Protein AF-A0A953BQZ3-F1 (afdb_monomer_lite)

Sequence (144 aa):
MSGPAHNWRPRLEDRWSRSVYISARLPKIIHRDQLVSWMNNTRWQELCDSGVHVFASAYRCMCLEGDPKDVELWAPWDEFMPRWSCIEWLDLDVSDLDEPKGSRAKRIVELKALLRSLSIRFTTEGRYIRIWGYTRPGATPQFE

Radius of gyration: 17.02 Å; chains: 1; bounding box: 38×58×38 Å

Secondary structure (DSSP, 8-state):
-----------HHHHHS------TTHHHHHHHTTPEE---HHHHHHHHHTTGGGT-SEEEEEETTS-GGGGG--EETTS-PPPGGGEEEEEEE---SSS-TTHHHHHHHHHHHHHHHTT--EEEETTEEEEESEE-TT------

pLDDT: mean 78.93, std 17.88, range [34.12, 96.19]

Structure (mmCIF, N/CA/C/O backbone):
data_AF-A0A953BQZ3-F1
#
_entry.id   AF-A0A953BQZ3-F1
#
loop_
_atom_site.group_PDB
_atom_site.id
_atom_site.type_symbol
_atom_site.label_atom_id
_atom_site.label_alt_id
_atom_site.label_comp_id
_atom_site.label_asym_id
_atom_site.label_entity_id
_atom_site.label_seq_id
_atom_site.pdbx_PDB_ins_code
_atom_site.Cartn_x
_atom_site.Cartn_y
_atom_site.Cartn_z
_atom_site.occupancy
_atom_site.B_iso_or_equiv
_atom_site.auth_seq_id
_atom_site.auth_comp_id
_atom_site.auth_asym_id
_atom_site.auth_atom_id
_atom_site.pdbx_PDB_model_num
ATOM 1 N N . MET A 1 1 ? 25.578 -45.733 1.398 1.00 44.53 1 MET A N 1
ATOM 2 C CA . MET A 1 1 ? 25.087 -44.574 2.176 1.00 44.53 1 MET A CA 1
ATOM 3 C C . MET A 1 1 ? 25.182 -43.337 1.302 1.00 44.53 1 MET A C 1
ATOM 5 O O . MET A 1 1 ? 26.287 -42.931 0.982 1.00 44.53 1 MET A O 1
ATOM 9 N N . SER A 1 2 ? 24.051 -42.793 0.860 1.00 38.12 2 SER A N 1
ATOM 10 C CA . SER A 1 2 ? 23.919 -41.442 0.290 1.00 38.12 2 SER A CA 1
ATOM 11 C C . SER A 1 2 ? 22.423 -41.139 0.267 1.00 38.12 2 SER A C 1
ATOM 13 O O . SER A 1 2 ? 21.701 -41.656 -0.580 1.00 38.12 2 SER A O 1
ATOM 15 N N . GLY A 1 3 ? 21.939 -40.431 1.288 1.00 35.16 3 GLY A N 1
ATOM 16 C CA . GLY A 1 3 ? 20.557 -39.956 1.335 1.00 35.16 3 GLY A CA 1
ATOM 17 C C . GLY A 1 3 ? 20.392 -38.759 0.394 1.00 35.16 3 GLY A C 1
ATOM 18 O O . GLY A 1 3 ? 21.339 -37.983 0.249 1.00 35.16 3 GLY A O 1
ATOM 19 N N . PRO A 1 4 ? 19.236 -38.591 -0.267 1.00 45.84 4 PRO A N 1
ATOM 20 C CA . PRO A 1 4 ? 19.016 -37.439 -1.122 1.00 45.84 4 PRO A CA 1
ATOM 21 C C . PRO A 1 4 ? 18.914 -36.180 -0.257 1.00 45.84 4 PRO A C 1
ATOM 23 O O . PRO A 1 4 ? 18.142 -36.129 0.701 1.00 45.84 4 PRO A O 1
ATOM 26 N N . ALA A 1 5 ? 19.703 -35.165 -0.612 1.00 43.41 5 ALA A N 1
ATOM 27 C CA . ALA A 1 5 ? 19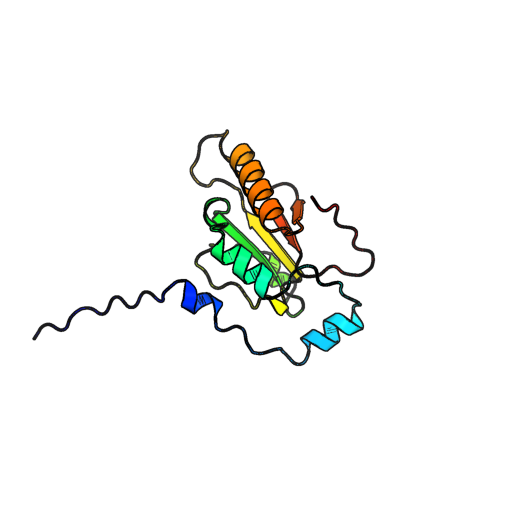.610 -33.827 -0.055 1.00 43.41 5 ALA A CA 1
ATOM 28 C C . ALA A 1 5 ? 18.178 -33.308 -0.243 1.00 43.41 5 ALA A C 1
ATOM 30 O O . ALA A 1 5 ? 17.749 -32.993 -1.354 1.00 43.41 5 ALA A O 1
ATOM 31 N N . HIS A 1 6 ? 17.416 -33.256 0.847 1.00 39.69 6 HIS A N 1
ATOM 32 C CA . HIS A 1 6 ? 16.140 -32.567 0.867 1.00 39.69 6 HIS A CA 1
ATOM 33 C C . HIS A 1 6 ? 16.390 -31.068 0.690 1.00 39.69 6 HIS A C 1
ATOM 35 O O . HIS A 1 6 ? 16.723 -30.356 1.635 1.00 39.69 6 HIS A O 1
ATOM 41 N N . ASN A 1 7 ? 16.196 -30.590 -0.536 1.00 43.53 7 ASN A N 1
ATOM 42 C CA . ASN A 1 7 ? 15.994 -29.179 -0.833 1.00 43.53 7 ASN A CA 1
ATOM 43 C C . ASN A 1 7 ? 14.634 -28.748 -0.250 1.00 43.53 7 ASN A C 1
ATOM 45 O O . ASN A 1 7 ? 13.637 -28.645 -0.959 1.00 43.53 7 ASN A O 1
ATOM 49 N N . TRP A 1 8 ? 14.582 -28.513 1.063 1.00 34.12 8 TRP A N 1
ATOM 50 C CA . TRP A 1 8 ? 13.475 -27.807 1.711 1.00 34.12 8 TRP A CA 1
ATOM 51 C C . TRP A 1 8 ? 13.602 -26.313 1.393 1.00 34.12 8 TRP A C 1
ATOM 53 O O . TRP A 1 8 ? 14.070 -25.520 2.207 1.00 34.12 8 TRP A O 1
ATOM 63 N N . ARG A 1 9 ? 13.198 -25.906 0.187 1.00 36.62 9 ARG A N 1
ATOM 64 C CA . ARG A 1 9 ? 12.732 -24.532 -0.017 1.00 36.62 9 ARG A CA 1
ATOM 65 C C . ARG A 1 9 ? 11.228 -24.554 0.246 1.00 36.62 9 ARG A C 1
ATOM 67 O O . ARG A 1 9 ? 10.525 -25.218 -0.515 1.00 36.62 9 ARG A O 1
ATOM 74 N N . PRO A 1 10 ? 10.724 -23.896 1.305 1.00 38.12 10 PRO A N 1
ATOM 75 C CA . PRO A 1 10 ? 9.289 -23.724 1.468 1.00 38.12 10 PRO A CA 1
ATOM 76 C C . PRO A 1 10 ? 8.747 -23.105 0.182 1.00 38.12 10 PRO A C 1
ATOM 78 O O . PRO A 1 10 ? 9.334 -22.141 -0.323 1.00 38.12 10 PRO A O 1
ATOM 81 N N . ARG A 1 11 ? 7.665 -23.666 -0.362 1.00 41.88 11 ARG A N 1
ATOM 82 C CA . ARG A 1 11 ? 6.921 -23.004 -1.433 1.00 41.88 11 ARG A CA 1
ATOM 83 C C . ARG A 1 11 ? 6.582 -21.597 -0.948 1.00 41.88 11 ARG A C 1
ATOM 85 O O . ARG A 1 11 ? 6.221 -21.435 0.216 1.00 41.88 11 ARG A O 1
ATOM 92 N N . LEU A 1 12 ? 6.707 -20.591 -1.814 1.00 45.62 12 LEU A N 1
ATOM 93 C CA . LEU A 1 12 ? 6.333 -19.214 -1.467 1.00 45.62 12 LEU A CA 1
ATOM 94 C C . LEU A 1 12 ? 4.921 -19.177 -0.854 1.00 45.62 12 LEU A C 1
ATOM 96 O O . LEU A 1 12 ? 4.729 -18.505 0.149 1.00 45.62 12 LEU A O 1
ATOM 100 N N . GLU A 1 13 ? 4.007 -20.018 -1.348 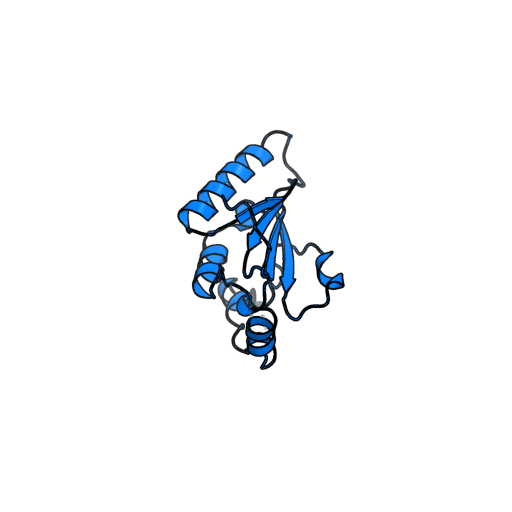1.00 41.22 13 GLU A N 1
ATOM 101 C CA . GLU A 1 13 ? 2.639 -20.245 -0.847 1.00 41.22 13 GLU A CA 1
ATOM 102 C C . GLU A 1 13 ? 2.554 -20.541 0.673 1.00 41.22 13 GLU A C 1
ATOM 104 O O . GLU A 1 13 ? 1.632 -20.080 1.350 1.00 41.22 13 GLU A O 1
ATOM 109 N N . ASP A 1 14 ? 3.542 -21.227 1.258 1.00 42.41 14 ASP A N 1
ATOM 110 C CA . ASP A 1 14 ? 3.552 -21.576 2.688 1.00 42.41 14 ASP A CA 1
ATOM 111 C C . ASP A 1 14 ? 4.051 -20.439 3.595 1.00 42.41 14 ASP A C 1
ATOM 113 O O . ASP A 1 14 ? 3.816 -20.468 4.808 1.00 42.41 14 ASP A O 1
ATOM 117 N N . ARG A 1 15 ? 4.733 -19.423 3.043 1.00 49.59 15 ARG A N 1
ATOM 118 C CA . ARG A 1 15 ? 5.259 -18.290 3.830 1.00 49.59 15 ARG A CA 1
ATOM 119 C C . ARG A 1 15 ? 4.163 -17.303 4.242 1.00 49.59 15 ARG A C 1
ATOM 121 O O . ARG A 1 15 ? 4.258 -16.713 5.314 1.00 49.59 15 ARG A O 1
ATOM 128 N N . TRP A 1 16 ? 3.103 -17.190 3.442 1.00 48.53 16 TRP A N 1
ATOM 129 C CA . TRP A 1 16 ? 2.017 -16.213 3.623 1.00 48.53 16 TRP A CA 1
ATOM 130 C C . TRP A 1 16 ? 0.786 -16.799 4.338 1.00 48.53 16 TRP A C 1
ATOM 132 O O . TRP A 1 16 ? 0.024 -16.078 4.981 1.00 48.53 16 TRP A O 1
ATOM 142 N N . SER A 1 17 ? 0.632 -18.128 4.313 1.00 44.16 17 SER A N 1
ATOM 143 C CA . SER A 1 17 ? -0.564 -18.848 4.783 1.00 44.16 17 SER A CA 1
ATOM 144 C C . SER A 1 17 ? -0.726 -18.948 6.314 1.00 44.16 17 SER A C 1
ATOM 146 O O . SER A 1 17 ? -1.754 -19.413 6.803 1.00 44.16 17 SER A O 1
ATOM 148 N N . ARG A 1 18 ? 0.249 -18.504 7.122 1.00 44.94 18 ARG A N 1
ATOM 149 C CA . ARG A 1 18 ? 0.242 -18.671 8.598 1.00 44.94 18 ARG A CA 1
ATOM 150 C C . ARG A 1 18 ? -0.327 -17.487 9.388 1.00 44.94 18 ARG A C 1
ATOM 152 O O . ARG A 1 18 ? 0.063 -17.258 10.530 1.00 44.94 18 ARG A O 1
ATOM 159 N N . SER A 1 19 ? -1.265 -16.730 8.825 1.00 51.22 19 SER A N 1
ATOM 160 C CA . SER A 1 19 ? -1.746 -15.485 9.441 1.00 51.22 19 SER A CA 1
ATOM 161 C C . SER A 1 19 ? -3.148 -15.571 10.057 1.00 51.22 19 SER A C 1
ATOM 163 O O . SER A 1 19 ? -4.009 -14.721 9.813 1.00 51.22 19 SER A O 1
ATOM 165 N N . VAL A 1 20 ? -3.405 -16.563 10.915 1.00 49.03 20 VAL A N 1
ATOM 166 C CA . VAL A 1 20 ? -4.720 -16.728 11.574 1.00 49.03 20 VAL A CA 1
ATOM 167 C C . VAL A 1 20 ? -4.611 -16.722 13.101 1.00 49.03 20 VAL A C 1
ATOM 169 O O . VAL A 1 20 ? -5.105 -17.608 13.784 1.00 49.03 20 VAL A O 1
ATOM 172 N N . TYR A 1 21 ? -3.997 -15.678 13.664 1.00 51.03 21 TYR A N 1
ATOM 173 C CA . TYR A 1 21 ? -4.270 -15.281 15.049 1.00 51.03 21 TYR A CA 1
ATOM 174 C C . TYR A 1 21 ? -4.597 -13.788 15.105 1.00 51.03 21 TYR A C 1
ATOM 176 O O . TYR A 1 21 ? -3.708 -12.942 15.003 1.00 51.03 21 TYR A O 1
ATOM 184 N N . ILE A 1 22 ? -5.891 -13.462 15.216 1.00 58.66 22 ILE A N 1
ATOM 185 C CA . ILE A 1 22 ? -6.357 -12.095 15.481 1.00 58.66 22 ILE A CA 1
ATOM 186 C C . ILE A 1 22 ? -6.028 -11.768 16.926 1.00 58.66 22 ILE A C 1
ATOM 188 O O . ILE A 1 22 ? -6.670 -12.276 17.840 1.00 58.66 22 ILE A O 1
ATOM 192 N N . SER A 1 23 ? -5.026 -10.906 17.120 1.00 70.81 23 SER A N 1
ATOM 193 C CA . SER A 1 23 ? -4.798 -10.270 18.412 1.00 70.81 23 SER A CA 1
ATOM 194 C C . SER A 1 23 ? -6.120 -9.693 18.906 1.00 70.81 23 SER A C 1
ATOM 196 O O . SER A 1 23 ? -6.775 -8.918 18.206 1.00 70.81 23 SER A O 1
ATOM 198 N N . ALA A 1 24 ? -6.501 -10.028 20.138 1.00 77.06 24 ALA A N 1
ATOM 199 C CA . ALA A 1 24 ? -7.706 -9.493 20.767 1.00 77.06 24 ALA A CA 1
ATOM 200 C C . ALA A 1 24 ? -7.685 -7.953 20.896 1.00 77.06 24 ALA A C 1
ATOM 202 O O . ALA A 1 24 ? -8.699 -7.341 21.239 1.00 77.06 24 ALA A O 1
ATOM 203 N N . ARG A 1 25 ? -6.532 -7.312 20.648 1.00 83.62 25 ARG A N 1
ATOM 204 C CA . ARG A 1 25 ? -6.363 -5.855 20.681 1.00 83.62 25 ARG A CA 1
ATOM 205 C C . ARG A 1 25 ? -6.714 -5.199 19.345 1.00 83.62 25 ARG A C 1
ATOM 207 O O . ARG A 1 25 ? -7.221 -4.082 19.368 1.00 83.62 25 ARG A O 1
ATOM 214 N N . LEU A 1 26 ? -6.532 -5.881 18.212 1.00 86.75 26 LEU A N 1
ATOM 215 C CA . LEU A 1 26 ? -6.742 -5.301 16.883 1.00 86.75 26 LEU A CA 1
ATOM 216 C C . LEU A 1 26 ? -8.184 -4.790 16.666 1.00 86.75 26 LEU A C 1
ATOM 218 O O . LEU A 1 26 ? -8.330 -3.623 16.299 1.00 86.75 26 LEU A O 1
ATOM 222 N N . PRO A 1 27 ? -9.257 -5.552 16.983 1.00 89.50 27 PRO A N 1
ATOM 223 C CA . PRO A 1 27 ? -10.623 -5.027 16.888 1.00 89.50 27 PRO A CA 1
ATOM 224 C C . PRO A 1 27 ? -10.861 -3.805 17.784 1.00 89.50 27 PRO A C 1
ATOM 226 O O . PRO A 1 27 ? -11.591 -2.892 17.405 1.00 89.50 27 PRO A O 1
ATOM 229 N N . LYS A 1 28 ? -10.215 -3.755 18.961 1.00 91.19 28 LYS A N 1
ATOM 230 C CA . LYS A 1 28 ? -10.322 -2.615 19.882 1.00 91.19 28 LYS A CA 1
ATOM 231 C C . LYS A 1 28 ? -9.658 -1.369 19.307 1.00 91.19 28 LYS A C 1
ATOM 233 O O . LYS A 1 28 ? -10.224 -0.294 19.449 1.00 91.19 28 LYS A O 1
ATOM 238 N N . ILE A 1 29 ? -8.497 -1.502 18.663 1.00 90.50 29 ILE A N 1
ATOM 239 C CA . ILE A 1 29 ? -7.799 -0.384 18.009 1.00 90.50 29 ILE A CA 1
ATOM 240 C C . ILE A 1 29 ? -8.630 0.139 16.839 1.00 90.50 29 ILE A C 1
ATOM 242 O O . ILE A 1 29 ? -8.897 1.334 16.789 1.00 90.50 29 ILE A O 1
ATOM 246 N N . ILE A 1 30 ? -9.105 -0.752 15.961 1.00 91.31 30 ILE A N 1
ATOM 247 C CA . ILE A 1 30 ? -9.945 -0.383 14.811 1.00 91.31 30 ILE A CA 1
ATOM 248 C C . ILE A 1 30 ? -11.186 0.384 15.270 1.00 91.31 30 ILE A C 1
ATOM 250 O O . ILE A 1 30 ? -11.492 1.441 14.724 1.00 91.31 30 ILE A O 1
ATOM 254 N N . HIS A 1 31 ? -11.874 -0.118 16.300 1.00 92.75 31 HIS A N 1
ATOM 255 C CA . HIS A 1 31 ? -13.071 0.530 16.822 1.00 92.75 31 HIS A CA 1
ATOM 256 C C . HIS A 1 31 ? -12.763 1.845 17.552 1.00 92.75 31 HIS A C 1
ATOM 258 O O . HIS A 1 31 ? -13.416 2.852 17.301 1.00 92.75 31 HIS A O 1
ATOM 264 N N . ARG A 1 32 ? -11.761 1.871 18.438 1.00 92.88 32 ARG A N 1
ATOM 265 C CA . ARG A 1 32 ? -11.386 3.072 19.202 1.00 92.88 32 ARG A CA 1
ATOM 266 C C . ARG A 1 32 ? -10.932 4.205 18.285 1.00 92.88 32 ARG A C 1
ATOM 268 O O . ARG A 1 32 ? -11.353 5.339 18.477 1.00 92.88 32 ARG A O 1
ATOM 275 N N . ASP A 1 33 ? -10.100 3.887 17.298 1.00 91.94 33 ASP A N 1
ATOM 276 C CA . ASP A 1 33 ? -9.505 4.871 16.392 1.00 91.94 33 ASP A CA 1
ATOM 277 C C . ASP A 1 33 ? -10.391 5.131 15.161 1.00 91.94 33 ASP A C 1
ATOM 279 O O . ASP A 1 33 ? -10.001 5.914 14.302 1.00 91.94 33 ASP A O 1
ATOM 283 N N . GLN A 1 34 ? -11.570 4.493 15.070 1.00 93.69 34 GLN A N 1
ATOM 284 C CA . GLN A 1 34 ? -12.532 4.625 13.965 1.00 93.69 34 GLN A CA 1
ATOM 285 C C . GLN A 1 34 ? -11.876 4.418 12.588 1.00 93.69 34 GLN A C 1
ATOM 287 O O . GLN A 1 34 ? -12.063 5.197 11.652 1.00 93.69 34 GLN A O 1
ATOM 292 N N . LEU A 1 35 ? -11.060 3.369 12.477 1.00 93.94 35 LEU A N 1
ATOM 293 C CA . LEU A 1 35 ? -10.286 3.097 11.270 1.00 93.94 35 LEU A CA 1
ATOM 294 C C . LEU A 1 35 ? -11.178 2.584 10.140 1.00 93.94 35 LEU A C 1
ATOM 296 O O . LEU A 1 35 ? -12.008 1.696 10.336 1.00 93.94 35 LEU A O 1
ATOM 300 N N . VAL A 1 36 ? -10.938 3.085 8.932 1.00 93.44 36 VAL A N 1
ATOM 301 C CA . VAL A 1 36 ? -11.599 2.610 7.711 1.00 93.44 36 VAL A CA 1
ATOM 302 C C . VAL A 1 36 ? -10.692 1.598 7.024 1.00 93.44 36 VAL A C 1
ATOM 304 O O . VAL A 1 36 ? -9.549 1.922 6.715 1.00 93.44 36 VAL A O 1
ATOM 307 N N . SER A 1 37 ? -11.188 0.380 6.794 1.00 93.25 37 SER A N 1
ATOM 308 C CA . SER A 1 37 ? -10.457 -0.675 6.081 1.00 93.25 37 SER A CA 1
ATOM 309 C C . SER A 1 37 ? -10.599 -0.518 4.566 1.00 93.25 37 SER A C 1
ATOM 311 O O . SER A 1 37 ? -11.706 -0.353 4.053 1.00 93.25 37 SER A O 1
ATOM 313 N N . TRP A 1 38 ? -9.478 -0.612 3.853 1.00 94.00 38 TRP A N 1
ATOM 314 C CA . TRP A 1 38 ? -9.412 -0.562 2.386 1.00 94.00 38 TRP A CA 1
ATOM 315 C C . TRP A 1 38 ? -8.984 -1.894 1.767 1.00 94.00 38 TRP A C 1
ATOM 317 O O . TRP A 1 38 ? -9.360 -2.208 0.632 1.00 94.00 38 TRP A O 1
ATOM 327 N N . MET A 1 39 ? -8.251 -2.701 2.535 1.00 92.81 39 MET A N 1
ATOM 328 C CA . MET A 1 39 ? -7.784 -4.026 2.144 1.00 92.81 39 MET A CA 1
ATOM 329 C C . MET A 1 39 ? -8.291 -5.081 3.124 1.00 92.81 39 MET A C 1
ATOM 331 O O . MET A 1 39 ? -8.211 -4.915 4.340 1.00 92.81 39 MET A O 1
ATOM 335 N N . ASN A 1 40 ? -8.776 -6.194 2.578 1.00 88.81 40 ASN A N 1
ATOM 336 C CA . ASN A 1 40 ? -9.091 -7.405 3.330 1.00 88.81 40 ASN A CA 1
ATOM 337 C C . ASN A 1 40 ? -8.039 -8.488 3.032 1.00 88.81 40 ASN A C 1
ATOM 339 O O . ASN A 1 40 ? -7.196 -8.319 2.151 1.00 88.81 40 ASN A O 1
ATOM 343 N N . ASN A 1 41 ? -8.090 -9.611 3.752 1.00 85.38 41 ASN A N 1
ATOM 344 C CA . ASN A 1 41 ? -7.122 -10.697 3.561 1.00 85.38 41 ASN A CA 1
ATOM 345 C C . ASN A 1 41 ? -7.091 -11.218 2.115 1.00 85.38 41 ASN A C 1
ATOM 347 O O . ASN A 1 41 ? -6.019 -11.528 1.614 1.00 85.38 41 ASN A O 1
ATOM 351 N N . THR A 1 42 ? -8.240 -11.277 1.437 1.00 88.31 42 THR A N 1
ATOM 352 C CA . THR A 1 42 ? -8.325 -11.730 0.041 1.00 88.31 42 THR A CA 1
ATOM 353 C C . THR A 1 42 ? -7.567 -10.798 -0.902 1.00 88.31 42 THR A C 1
ATOM 355 O O . THR A 1 42 ? -6.754 -11.270 -1.681 1.00 88.31 42 THR A O 1
ATOM 358 N N . ARG A 1 43 ? -7.744 -9.477 -0.784 1.00 91.44 43 ARG A N 1
ATOM 359 C CA . ARG A 1 43 ? -7.029 -8.496 -1.618 1.00 91.44 43 ARG A CA 1
ATOM 360 C C . ARG A 1 43 ? -5.530 -8.476 -1.355 1.00 91.44 43 ARG A C 1
ATOM 362 O O . ARG A 1 43 ? -4.745 -8.252 -2.269 1.00 91.44 43 ARG A O 1
ATOM 369 N N . TRP A 1 44 ? -5.121 -8.695 -0.107 1.00 90.56 44 TRP A N 1
ATOM 370 C CA . TRP A 1 44 ? -3.703 -8.846 0.213 1.00 90.56 44 TRP A CA 1
ATOM 371 C C . TRP A 1 44 ? -3.108 -10.105 -0.430 1.00 90.56 44 TRP A C 1
ATOM 373 O O . TRP A 1 44 ? -2.014 -10.028 -0.981 1.00 90.56 44 TRP A O 1
ATOM 383 N N . GLN A 1 45 ? -3.844 -11.222 -0.436 1.00 88.00 45 GLN A N 1
ATOM 384 C CA . GLN A 1 45 ? -3.442 -12.434 -1.158 1.00 88.00 45 GLN A CA 1
ATOM 385 C C . GLN A 1 45 ? -3.345 -12.181 -2.664 1.00 88.00 45 GLN A C 1
ATOM 387 O O . GLN A 1 45 ? -2.318 -12.483 -3.259 1.00 88.00 45 GLN A O 1
ATOM 392 N N . GLU A 1 46 ? -4.367 -11.565 -3.264 1.00 91.31 46 GLU A N 1
ATOM 393 C CA . GLU A 1 46 ? -4.378 -11.209 -4.689 1.00 91.31 46 GLU A CA 1
ATOM 394 C C . GLU A 1 46 ? -3.170 -10.339 -5.061 1.00 91.31 46 GLU A C 1
ATOM 396 O O . GLU A 1 46 ? -2.528 -10.575 -6.082 1.00 91.31 46 GLU A O 1
ATOM 401 N N . LEU A 1 47 ? -2.808 -9.371 -4.212 1.00 91.56 47 LEU A N 1
ATOM 402 C CA . LEU A 1 47 ? -1.607 -8.559 -4.398 1.00 91.56 47 LEU A CA 1
ATOM 403 C C . LEU A 1 47 ? -0.332 -9.414 -4.398 1.00 91.56 47 LEU A C 1
ATOM 405 O O . LEU A 1 47 ? 0.503 -9.252 -5.289 1.00 91.56 47 LEU A O 1
ATOM 409 N N . CYS A 1 48 ? -0.168 -10.313 -3.427 1.00 86.69 48 CYS A N 1
ATOM 410 C CA . CYS A 1 48 ? 0.994 -11.201 -3.354 1.00 86.69 48 CYS A CA 1
ATOM 411 C C . CYS A 1 48 ? 1.089 -12.121 -4.582 1.00 86.69 48 CYS A C 1
ATOM 413 O O . CYS A 1 48 ? 2.172 -12.269 -5.155 1.00 86.69 48 CYS A O 1
ATOM 41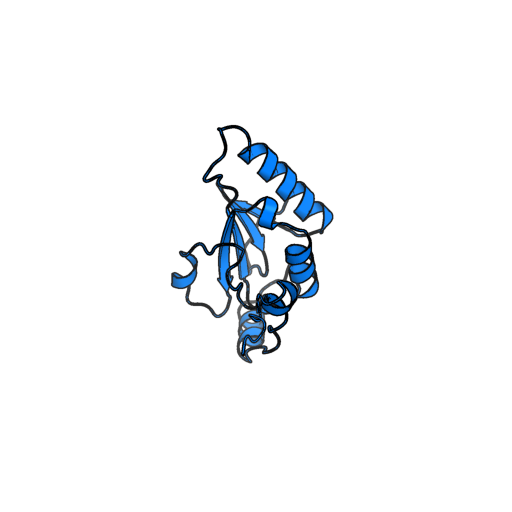5 N N . ASP A 1 49 ? -0.043 -12.670 -5.020 1.00 89.06 49 ASP A N 1
ATOM 416 C CA . ASP A 1 49 ? -0.125 -13.612 -6.140 1.00 89.06 49 ASP A CA 1
ATOM 417 C C . ASP A 1 49 ? 0.033 -12.924 -7.505 1.00 89.06 49 ASP A C 1
ATOM 419 O O . ASP A 1 49 ? 0.422 -13.558 -8.485 1.00 89.06 49 ASP A O 1
ATOM 423 N N . SER A 1 50 ? -0.206 -11.611 -7.578 1.00 89.50 50 SER A N 1
ATOM 424 C CA . SER A 1 50 ? -0.139 -10.828 -8.818 1.00 89.50 50 SER A CA 1
ATOM 425 C C . SER A 1 50 ? 1.263 -10.668 -9.418 1.00 89.50 50 SER A C 1
ATOM 427 O O . SER A 1 50 ? 1.402 -10.181 -10.540 1.00 89.50 50 SER A O 1
ATOM 429 N N . GLY A 1 51 ? 2.313 -11.036 -8.679 1.00 86.75 51 GLY A N 1
ATOM 430 C CA . GLY A 1 51 ? 3.695 -10.812 -9.106 1.00 86.75 51 GLY A CA 1
ATOM 431 C C . GLY A 1 51 ? 4.188 -9.380 -8.880 1.00 86.75 51 GLY A C 1
ATOM 432 O O . GLY A 1 51 ? 5.146 -8.958 -9.520 1.00 86.75 51 GLY A O 1
ATOM 433 N N . VAL A 1 52 ? 3.578 -8.628 -7.955 1.00 87.69 52 VAL A N 1
ATOM 434 C CA . VAL A 1 52 ? 3.959 -7.238 -7.629 1.00 87.69 52 VAL A CA 1
ATOM 435 C C . VAL A 1 52 ? 5.464 -7.053 -7.336 1.00 87.69 52 VAL A C 1
ATOM 437 O O . VAL A 1 52 ? 6.038 -6.011 -7.644 1.00 87.69 52 VAL A O 1
ATOM 440 N N . HIS A 1 53 ? 6.126 -8.093 -6.824 1.00 84.50 53 HIS A N 1
ATOM 441 C CA . HIS A 1 53 ? 7.566 -8.144 -6.546 1.00 84.50 53 HIS A CA 1
ATOM 442 C C . HIS A 1 53 ? 8.465 -8.006 -7.779 1.00 84.50 53 HIS A C 1
ATOM 444 O O . HIS A 1 53 ? 9.646 -7.709 -7.655 1.00 84.50 53 HIS A O 1
ATOM 450 N N . VAL A 1 54 ? 7.922 -8.205 -8.981 1.00 84.06 54 VAL A N 1
ATOM 451 C CA . VAL A 1 54 ? 8.640 -7.934 -10.234 1.00 84.06 54 VAL A CA 1
ATOM 452 C C . VAL A 1 54 ? 8.871 -6.428 -10.414 1.00 84.06 54 VAL A C 1
ATOM 454 O O . VAL A 1 54 ? 9.828 -6.017 -11.065 1.00 84.06 54 VAL A O 1
ATOM 457 N N . PHE A 1 55 ? 8.013 -5.594 -9.818 1.00 84.44 55 PHE A N 1
ATOM 458 C CA . PHE A 1 55 ? 8.061 -4.138 -9.951 1.00 84.44 55 PHE A CA 1
ATOM 459 C C . PHE A 1 55 ? 8.695 -3.435 -8.748 1.00 84.44 55 PHE A C 1
ATOM 461 O O . PHE A 1 55 ? 9.152 -2.300 -8.892 1.00 84.44 55 PHE A O 1
ATOM 468 N N . ALA A 1 56 ? 8.710 -4.084 -7.580 1.00 83.94 56 ALA A N 1
ATOM 469 C CA . ALA A 1 56 ? 9.207 -3.523 -6.330 1.00 83.94 56 ALA A CA 1
ATOM 470 C C . ALA A 1 56 ? 10.286 -4.416 -5.705 1.00 83.94 56 ALA A C 1
ATOM 472 O O . ALA A 1 56 ? 10.056 -5.600 -5.467 1.00 83.94 56 ALA A O 1
ATOM 473 N N . SER A 1 57 ? 11.455 -3.837 -5.425 1.00 80.62 57 SER A N 1
ATOM 474 C CA . SER A 1 57 ? 12.633 -4.555 -4.913 1.00 80.62 57 SER A CA 1
ATOM 475 C C . SER A 1 57 ? 12.583 -4.784 -3.401 1.00 80.62 57 SER A C 1
ATOM 477 O O . SER A 1 57 ? 13.121 -5.769 -2.894 1.00 80.62 57 SER A O 1
ATOM 479 N N . ALA A 1 58 ? 11.914 -3.888 -2.684 1.00 87.94 58 ALA A N 1
ATOM 480 C CA . ALA A 1 58 ? 11.743 -3.944 -1.244 1.00 87.94 58 ALA A CA 1
ATOM 481 C C . ALA A 1 58 ? 10.385 -3.365 -0.846 1.00 87.94 58 ALA A C 1
ATOM 483 O O . ALA A 1 58 ? 9.748 -2.624 -1.601 1.00 87.94 58 ALA A O 1
ATOM 484 N N . TYR A 1 59 ? 9.957 -3.674 0.370 1.00 90.69 59 TYR A N 1
ATOM 485 C CA . TYR A 1 59 ? 8.793 -3.068 0.988 1.00 90.69 59 TYR A CA 1
ATOM 486 C C . TYR A 1 59 ? 9.112 -2.592 2.400 1.00 90.69 59 TYR A C 1
ATOM 488 O O . TYR A 1 59 ? 10.063 -3.035 3.035 1.00 90.69 59 TYR A O 1
ATOM 496 N N . ARG A 1 60 ? 8.280 -1.699 2.917 1.00 91.00 60 ARG A N 1
ATOM 497 C CA . ARG A 1 60 ? 8.172 -1.442 4.356 1.00 91.00 60 ARG A CA 1
ATOM 498 C C . ARG A 1 60 ? 6.708 -1.253 4.697 1.00 91.00 60 ARG A C 1
ATOM 500 O O . ARG A 1 60 ? 5.921 -0.849 3.844 1.00 91.00 60 ARG A O 1
ATOM 507 N N . CYS A 1 61 ? 6.317 -1.510 5.929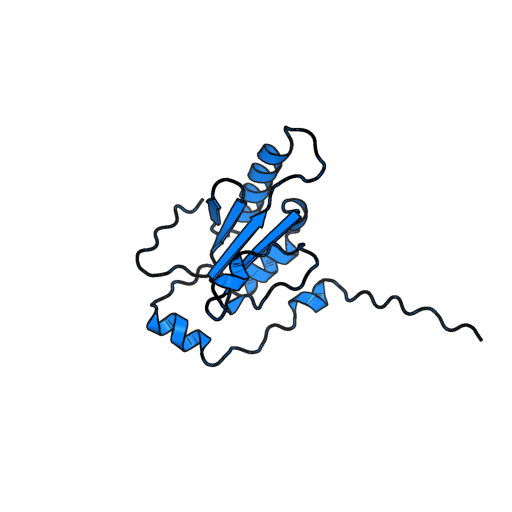 1.00 91.06 61 CYS A N 1
ATOM 508 C CA . CYS A 1 61 ? 4.922 -1.375 6.325 1.00 91.06 61 CYS A CA 1
ATOM 509 C C . CYS A 1 61 ? 4.790 -0.857 7.748 1.00 91.06 61 CYS A C 1
ATOM 511 O O . CYS A 1 61 ? 5.607 -1.170 8.610 1.00 91.06 61 CYS A O 1
ATOM 513 N N . MET A 1 62 ? 3.704 -0.134 8.002 1.00 90.75 62 MET A N 1
ATOM 514 C CA . MET A 1 62 ? 3.244 0.170 9.352 1.00 90.75 62 MET A CA 1
ATOM 515 C C . MET A 1 62 ? 2.154 -0.819 9.734 1.00 90.75 62 MET A C 1
ATOM 517 O O . MET A 1 62 ? 1.187 -0.992 8.991 1.00 90.75 62 MET A O 1
ATOM 521 N N . CYS A 1 63 ? 2.273 -1.415 10.917 1.00 89.69 63 CYS A N 1
ATOM 522 C CA . CYS A 1 63 ? 1.204 -2.202 11.518 1.00 89.69 63 CYS A CA 1
ATOM 523 C C . CYS A 1 63 ? 0.520 -1.404 12.634 1.00 89.69 63 CYS A C 1
ATOM 525 O O . CYS A 1 63 ? 1.188 -0.765 13.437 1.00 89.69 63 CYS A O 1
ATOM 527 N N . LEU A 1 64 ? -0.802 -1.517 12.750 1.00 89.12 64 LEU A N 1
ATOM 528 C CA . LEU A 1 64 ? -1.625 -0.870 13.781 1.00 89.12 64 LEU A CA 1
ATOM 529 C C . LEU A 1 64 ? -1.208 -1.217 15.218 1.00 89.12 64 LEU A C 1
ATOM 531 O O . LEU A 1 64 ? -1.499 -0.468 16.147 1.00 89.12 64 LEU A O 1
ATOM 535 N N . GLU A 1 65 ? -0.573 -2.374 15.398 1.00 84.62 65 GLU A N 1
ATOM 536 C CA . GLU A 1 65 ? -0.090 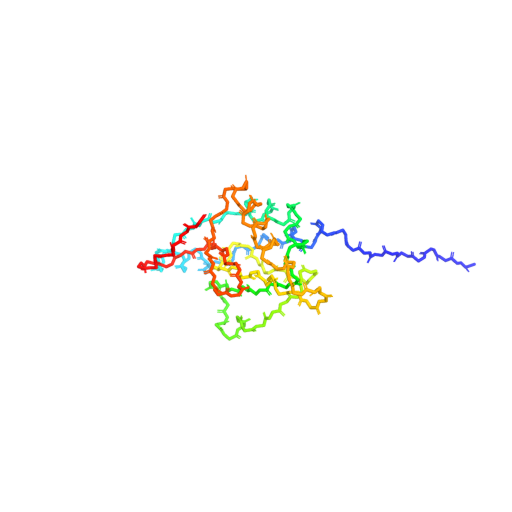-2.879 16.687 1.00 84.62 65 GLU A CA 1
ATOM 537 C C . GLU A 1 65 ? 1.439 -2.789 16.834 1.00 84.62 65 GLU A C 1
ATOM 539 O O . GLU A 1 65 ? 1.958 -3.192 17.873 1.00 84.62 65 GLU A O 1
ATOM 544 N N . GLY A 1 66 ? 2.149 -2.312 15.804 1.00 75.75 66 GLY A N 1
ATOM 545 C CA . GLY A 1 66 ? 3.613 -2.234 15.776 1.00 75.75 66 GLY A CA 1
ATOM 546 C C . GLY A 1 66 ? 4.163 -0.991 16.477 1.00 75.75 66 GLY A C 1
ATOM 547 O O . GLY A 1 66 ? 3.436 -0.017 16.689 1.00 75.75 66 GLY A O 1
ATOM 548 N N . ASP A 1 67 ? 5.452 -1.015 16.829 1.00 74.00 67 ASP A N 1
ATOM 549 C CA . ASP A 1 67 ? 6.151 0.197 17.256 1.00 74.00 67 ASP A CA 1
ATOM 550 C C . ASP A 1 67 ? 6.366 1.082 16.013 1.00 74.00 67 ASP A C 1
ATOM 552 O O . ASP A 1 67 ? 6.884 0.600 15.004 1.00 74.00 67 ASP A O 1
ATOM 556 N N . PRO A 1 68 ? 5.999 2.377 16.039 1.00 70.75 68 PRO A N 1
ATOM 557 C CA . PRO A 1 68 ? 6.297 3.296 14.943 1.00 70.75 68 PRO A CA 1
ATOM 558 C C . PRO A 1 68 ? 7.774 3.333 14.523 1.00 70.75 68 PRO A C 1
ATOM 560 O O . PRO A 1 68 ? 8.068 3.720 13.395 1.00 70.75 68 PRO A O 1
ATOM 563 N N . LYS A 1 69 ? 8.701 2.934 15.401 1.00 65.94 69 LYS A N 1
ATOM 564 C CA . LYS A 1 69 ? 10.134 2.818 15.096 1.00 65.94 69 LYS A CA 1
ATOM 565 C C . LYS A 1 69 ? 10.467 1.661 14.152 1.00 65.94 69 LYS A C 1
ATOM 567 O O . LYS A 1 69 ? 11.468 1.736 13.448 1.00 65.94 69 LYS A O 1
ATOM 572 N N . ASP A 1 70 ? 9.621 0.635 14.081 1.00 65.31 70 ASP A N 1
ATOM 573 C CA . ASP A 1 70 ? 9.828 -0.530 13.208 1.00 65.31 70 ASP A CA 1
ATOM 574 C C . ASP A 1 70 ? 9.562 -0.203 11.724 1.00 65.31 70 ASP A C 1
ATOM 576 O O . ASP A 1 70 ? 9.899 -0.971 10.826 1.00 65.31 70 ASP A O 1
ATOM 580 N N . VAL A 1 71 ? 8.977 0.965 11.453 1.00 66.62 71 VAL A N 1
ATOM 581 C CA . VAL A 1 71 ? 8.553 1.430 10.126 1.00 66.62 71 VAL A CA 1
ATOM 582 C C . VAL A 1 71 ? 9.728 1.843 9.236 1.00 66.62 71 VAL A C 1
ATOM 584 O O . VAL A 1 71 ? 9.590 1.925 8.015 1.00 66.62 71 VAL A O 1
ATOM 587 N N . GLU A 1 72 ? 10.886 2.143 9.820 1.00 61.50 72 GLU A N 1
ATOM 588 C CA . GLU A 1 72 ? 12.023 2.697 9.078 1.00 61.50 72 GLU A CA 1
ATOM 589 C C . GLU A 1 72 ? 12.804 1.647 8.275 1.00 61.50 72 GLU A C 1
ATOM 591 O O . GLU A 1 72 ? 13.589 2.010 7.395 1.00 61.50 72 GLU A O 1
ATOM 596 N N . LEU A 1 73 ? 12.562 0.356 8.518 1.00 76.62 73 LEU A N 1
ATOM 597 C CA . LEU A 1 73 ? 13.303 -0.735 7.893 1.00 76.62 73 LEU A CA 1
ATOM 598 C C . LEU A 1 73 ? 12.617 -1.217 6.609 1.00 76.62 73 LEU A C 1
ATOM 600 O O . LEU A 1 73 ? 11.472 -1.666 6.620 1.00 76.62 73 LEU A O 1
ATOM 604 N N . TRP A 1 74 ? 13.347 -1.132 5.496 1.00 84.50 74 TRP A N 1
ATOM 605 C CA . TRP A 1 74 ? 12.970 -1.762 4.233 1.00 84.50 74 TRP A CA 1
ATOM 606 C C . TRP A 1 74 ? 13.385 -3.232 4.256 1.00 84.50 74 TRP A C 1
ATOM 608 O O . TRP A 1 74 ? 14.556 -3.537 4.474 1.00 84.50 74 TRP A O 1
ATOM 618 N N . ALA A 1 75 ? 12.429 -4.117 4.008 1.00 84.38 75 ALA A N 1
ATOM 619 C CA . ALA A 1 75 ? 12.629 -5.549 3.885 1.00 84.38 75 ALA A CA 1
ATOM 620 C C . ALA A 1 75 ? 12.577 -5.965 2.401 1.00 84.38 75 ALA A C 1
ATOM 622 O O . ALA A 1 75 ? 11.717 -5.481 1.655 1.00 84.38 75 ALA A O 1
ATOM 623 N N . PRO A 1 76 ? 13.471 -6.855 1.944 1.00 84.12 76 PRO A N 1
ATOM 624 C CA . PRO A 1 76 ? 13.323 -7.560 0.675 1.00 84.12 76 PRO A CA 1
ATOM 625 C C . PRO A 1 76 ? 11.967 -8.268 0.567 1.00 84.12 76 PRO A C 1
ATOM 627 O O . PRO A 1 76 ? 11.432 -8.760 1.558 1.00 84.12 76 PRO A O 1
ATOM 630 N N . TRP A 1 77 ? 11.411 -8.369 -0.643 1.00 77.69 77 TRP A N 1
ATOM 631 C CA . TRP A 1 77 ? 10.095 -8.997 -0.842 1.00 77.69 77 TRP A CA 1
ATOM 632 C C . TRP A 1 77 ? 10.034 -10.477 -0.431 1.00 77.69 77 TRP A C 1
ATOM 634 O O . TRP A 1 77 ? 8.970 -10.995 -0.094 1.00 77.69 77 TRP A O 1
ATOM 644 N N . ASP A 1 78 ? 11.162 -11.184 -0.486 1.00 72.06 78 ASP A N 1
ATOM 645 C CA . ASP A 1 78 ? 11.262 -12.588 -0.097 1.00 72.06 78 ASP A CA 1
ATOM 646 C C . ASP A 1 78 ? 11.345 -12.798 1.426 1.00 72.06 78 ASP A C 1
ATOM 648 O O . ASP A 1 78 ? 11.229 -13.943 1.887 1.00 72.06 78 ASP A O 1
ATOM 652 N N . GLU A 1 79 ? 11.488 -11.725 2.208 1.00 72.81 79 GLU A N 1
ATOM 653 C CA . GLU A 1 79 ? 11.358 -11.753 3.662 1.00 72.81 79 GLU A CA 1
ATOM 654 C C . GLU A 1 79 ? 9.893 -11.829 4.125 1.00 72.81 79 GLU A C 1
ATOM 656 O O . GLU A 1 79 ? 8.934 -11.718 3.362 1.00 72.81 79 GLU A O 1
ATOM 661 N N . PHE A 1 80 ? 9.708 -12.132 5.411 1.00 69.81 80 PHE A N 1
ATOM 662 C CA . PHE A 1 80 ? 8.392 -12.374 5.988 1.00 69.81 80 PHE A CA 1
ATOM 663 C C . PHE A 1 80 ? 7.585 -11.074 6.105 1.00 69.81 80 PHE A C 1
ATOM 665 O O . PHE A 1 80 ? 7.897 -10.208 6.925 1.00 69.81 80 PHE A O 1
ATOM 672 N N . MET A 1 81 ? 6.491 -10.963 5.348 1.00 72.19 81 MET A N 1
ATOM 673 C CA . MET A 1 81 ? 5.540 -9.868 5.533 1.00 72.19 81 MET A CA 1
ATOM 674 C C . MET A 1 81 ? 4.701 -10.101 6.788 1.00 72.19 81 MET A C 1
ATOM 676 O O . MET A 1 81 ? 4.218 -11.217 7.017 1.00 72.19 81 MET A O 1
ATOM 680 N N . PRO A 1 82 ? 4.488 -9.059 7.608 1.00 71.00 82 PRO A N 1
ATOM 681 C CA . PRO A 1 82 ? 3.647 -9.184 8.779 1.00 71.00 82 PRO A CA 1
ATOM 682 C C . PRO A 1 82 ? 2.200 -9.486 8.398 1.00 71.00 82 PRO A C 1
ATOM 684 O O . PRO A 1 82 ? 1.763 -9.434 7.246 1.00 71.00 82 PRO A O 1
ATOM 687 N N . ARG A 1 83 ? 1.428 -9.800 9.432 1.00 78.88 83 ARG A N 1
ATOM 688 C CA . ARG A 1 83 ? 0.024 -10.155 9.319 1.00 78.88 83 ARG A CA 1
ATOM 689 C C . ARG A 1 83 ? -0.789 -9.069 8.618 1.00 78.88 83 ARG A C 1
ATOM 691 O O . ARG A 1 83 ? -1.007 -7.994 9.162 1.00 78.88 83 ARG A O 1
ATOM 698 N N . TRP A 1 84 ? -1.351 -9.407 7.464 1.00 84.50 84 TRP A N 1
ATOM 699 C CA . TRP A 1 84 ? -2.103 -8.479 6.616 1.00 84.50 84 TRP A CA 1
ATOM 700 C C . TRP A 1 84 ? -3.205 -7.711 7.337 1.00 84.50 84 TRP A C 1
ATOM 702 O O . TRP A 1 84 ? -3.391 -6.519 7.107 1.00 84.50 84 TRP A O 1
ATOM 712 N N . SER A 1 85 ? -3.911 -8.371 8.258 1.00 84.75 85 SER A N 1
ATOM 713 C CA . SER A 1 85 ? -5.034 -7.753 8.960 1.00 84.75 85 SER A CA 1
ATOM 714 C C . SER A 1 85 ? -4.638 -6.573 9.847 1.00 84.75 85 SER A C 1
ATOM 716 O O . SER A 1 85 ? -5.525 -5.809 10.215 1.00 84.75 85 SER A O 1
ATOM 718 N N . CYS A 1 86 ? -3.365 -6.445 10.240 1.00 88.12 86 CYS A N 1
ATOM 719 C CA . CYS A 1 86 ? -2.892 -5.330 11.059 1.00 88.12 86 CYS A CA 1
ATOM 720 C C . CYS A 1 86 ? -2.099 -4.286 10.267 1.00 88.12 86 CYS A C 1
ATOM 722 O O . CYS A 1 86 ? -1.741 -3.277 10.861 1.00 88.12 86 CYS A O 1
ATOM 724 N N . ILE A 1 87 ? -1.855 -4.471 8.965 1.00 91.31 87 ILE A N 1
ATOM 725 C CA . ILE A 1 87 ? -1.134 -3.490 8.144 1.00 91.31 87 ILE A CA 1
ATOM 726 C C . ILE A 1 87 ? -1.999 -2.236 7.984 1.00 91.31 87 ILE A C 1
ATOM 728 O O . ILE A 1 87 ? -3.071 -2.292 7.390 1.00 91.31 87 ILE A O 1
ATOM 732 N N . GLU A 1 88 ? -1.527 -1.099 8.493 1.00 93.12 88 GLU A N 1
ATOM 733 C CA . GLU A 1 88 ? -2.113 0.221 8.242 1.00 93.12 88 GLU A CA 1
ATOM 734 C C . GLU A 1 88 ? -1.782 0.671 6.816 1.00 93.12 88 GLU A C 1
ATOM 736 O O . GLU A 1 88 ? -2.674 1.043 6.057 1.00 93.12 88 GLU A O 1
ATOM 741 N N . TRP A 1 89 ? -0.518 0.546 6.413 1.00 93.94 89 TRP A N 1
ATOM 742 C CA . TRP A 1 89 ? -0.070 0.803 5.047 1.00 93.94 89 TRP A CA 1
ATOM 743 C C . TRP A 1 89 ? 1.191 -0.001 4.703 1.00 93.94 89 TRP A 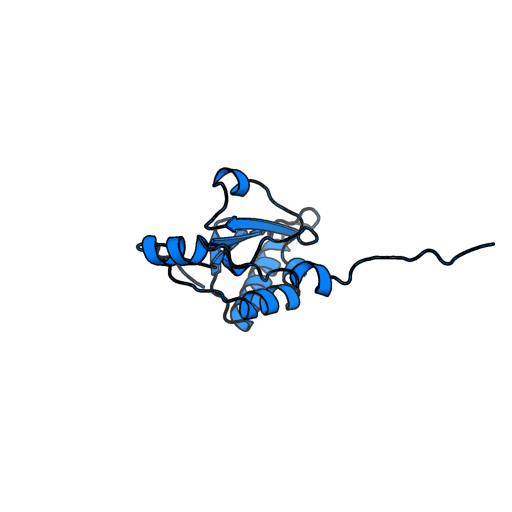C 1
ATOM 745 O O . TRP A 1 89 ? 1.956 -0.384 5.590 1.00 93.94 89 TRP A O 1
ATOM 755 N N . LEU A 1 90 ? 1.400 -0.234 3.407 1.00 93.69 90 LEU A N 1
ATOM 756 C CA . LEU A 1 90 ? 2.546 -0.916 2.803 1.00 93.69 90 LEU A CA 1
ATOM 757 C C . LEU A 1 90 ? 3.149 -0.005 1.727 1.00 93.69 90 LEU A C 1
ATOM 759 O O . LEU A 1 90 ? 2.477 0.314 0.751 1.00 93.69 90 LEU A O 1
ATOM 763 N N . ASP A 1 91 ? 4.404 0.395 1.889 1.00 94.44 91 ASP A N 1
ATOM 764 C CA . ASP A 1 91 ? 5.165 1.112 0.869 1.00 94.44 91 ASP A CA 1
ATOM 765 C C . ASP A 1 91 ? 5.956 0.119 0.022 1.00 94.44 91 ASP A C 1
ATOM 767 O O . ASP A 1 91 ? 6.643 -0.752 0.554 1.00 94.44 91 ASP A O 1
ATOM 771 N N . LEU A 1 92 ? 5.896 0.300 -1.292 1.00 92.25 92 LEU A N 1
ATOM 772 C CA . LEU A 1 92 ? 6.640 -0.466 -2.283 1.00 92.25 92 LEU A CA 1
ATOM 773 C C . LEU A 1 92 ? 7.780 0.383 -2.840 1.00 92.25 92 LEU A C 1
ATOM 775 O O . LEU A 1 92 ? 7.529 1.444 -3.427 1.00 92.25 92 LEU A O 1
ATOM 779 N N . ASP A 1 93 ? 9.021 -0.079 -2.675 1.00 89.56 93 ASP A N 1
ATOM 780 C CA . ASP A 1 93 ? 10.176 0.584 -3.267 1.00 89.56 93 ASP A CA 1
ATOM 781 C C . ASP A 1 93 ? 10.316 0.185 -4.732 1.00 89.56 93 ASP A C 1
ATOM 783 O O . ASP A 1 93 ? 10.604 -0.959 -5.072 1.00 89.56 93 ASP A O 1
ATOM 787 N N . VAL A 1 94 ? 10.137 1.168 -5.603 1.00 84.50 94 VAL A N 1
ATOM 788 C CA . VAL A 1 94 ? 10.322 1.057 -7.056 1.00 84.50 94 VAL A CA 1
ATOM 789 C C . VAL A 1 94 ? 11.685 1.612 -7.484 1.00 84.50 94 VAL A C 1
ATOM 791 O O . VAL A 1 94 ? 11.879 1.993 -8.640 1.00 84.50 94 VAL A O 1
ATOM 794 N N . SER A 1 95 ? 12.618 1.758 -6.541 1.00 75.25 95 SER A N 1
ATOM 795 C CA . SER A 1 95 ? 13.998 2.141 -6.823 1.00 75.25 95 SER A CA 1
ATOM 796 C C . SER A 1 95 ? 14.738 0.966 -7.464 1.00 75.25 95 SER A C 1
ATOM 798 O O . SER A 1 95 ? 14.826 -0.119 -6.890 1.00 75.25 95 SER A O 1
ATOM 800 N N . ASP A 1 96 ? 15.285 1.196 -8.656 1.00 66.81 96 ASP A N 1
ATOM 801 C CA . ASP A 1 96 ? 16.219 0.269 -9.289 1.00 66.81 96 ASP A CA 1
ATOM 802 C C . ASP A 1 96 ? 17.560 0.325 -8.565 1.00 66.81 96 ASP A C 1
ATOM 804 O O . ASP A 1 96 ? 18.181 1.388 -8.499 1.00 66.81 96 ASP A O 1
ATOM 808 N N . LEU A 1 97 ? 18.017 -0.817 -8.053 1.00 54.84 97 LEU A N 1
ATOM 809 C CA . LEU A 1 97 ? 19.403 -0.959 -7.611 1.00 54.84 97 LEU A CA 1
ATOM 810 C C . LEU A 1 97 ? 20.356 -1.154 -8.806 1.00 54.84 97 LEU A C 1
ATOM 812 O O . LEU A 1 97 ? 21.522 -0.798 -8.682 1.00 54.84 97 LEU A O 1
ATOM 816 N N . ASP A 1 98 ? 19.856 -1.600 -9.973 1.00 54.00 98 ASP A N 1
ATOM 817 C CA . ASP A 1 98 ? 20.720 -2.120 -11.049 1.00 54.00 98 ASP A CA 1
ATOM 818 C C . ASP A 1 98 ? 20.379 -1.698 -12.500 1.00 54.00 98 ASP A C 1
ATOM 820 O O . ASP A 1 98 ? 21.110 -2.072 -13.417 1.00 54.00 98 ASP A O 1
ATOM 824 N N . GLU A 1 99 ? 19.325 -0.913 -12.771 1.00 56.25 99 GLU A N 1
ATOM 825 C CA . GLU A 1 99 ? 18.958 -0.542 -14.156 1.00 56.25 99 GLU A CA 1
ATOM 826 C C . GLU A 1 99 ? 19.289 0.917 -14.549 1.00 56.25 99 GLU A C 1
ATOM 828 O O . GLU A 1 99 ? 19.219 1.839 -13.727 1.00 56.25 99 GLU A O 1
ATOM 833 N N . PRO A 1 100 ? 19.632 1.171 -15.833 1.00 56.34 100 PRO A N 1
ATOM 834 C CA . PRO A 1 100 ? 19.910 2.514 -16.331 1.00 56.34 100 PRO A CA 1
ATOM 835 C C . PRO A 1 100 ? 18.693 3.446 -16.209 1.00 56.34 100 PRO A C 1
ATOM 837 O O . PRO A 1 100 ? 17.536 3.051 -16.379 1.00 56.34 100 PRO A O 1
ATOM 840 N N . LYS A 1 101 ? 18.972 4.731 -15.944 1.00 49.91 101 LYS A N 1
ATOM 841 C CA . LYS A 1 101 ? 17.977 5.811 -15.825 1.00 49.91 101 LYS A CA 1
ATOM 842 C C . LYS A 1 101 ? 16.988 5.781 -17.004 1.00 49.91 101 LYS A C 1
ATOM 844 O O . LYS A 1 101 ? 17.345 6.142 -18.119 1.00 49.91 101 LYS A O 1
ATOM 849 N N . GLY A 1 102 ? 15.747 5.371 -16.736 1.00 55.97 102 GLY A N 1
ATOM 850 C CA . GLY A 1 102 ? 14.663 5.261 -17.724 1.00 55.97 102 GLY A CA 1
ATOM 851 C C . GLY A 1 102 ? 13.648 4.155 -17.405 1.00 55.97 102 GLY A C 1
ATOM 852 O O . GLY A 1 102 ? 12.471 4.298 -17.726 1.00 55.97 102 GLY A O 1
ATOM 853 N N . SER A 1 103 ? 14.073 3.104 -16.698 1.00 72.88 103 SER A N 1
ATOM 854 C CA . SER A 1 103 ? 13.225 1.951 -16.349 1.00 72.88 103 SER A CA 1
ATOM 855 C C . SER A 1 103 ? 12.189 2.243 -15.256 1.00 72.88 103 SER A C 1
ATOM 857 O O . SER A 1 103 ? 11.012 1.899 -15.373 1.00 72.88 103 SER A O 1
ATOM 859 N N . ARG A 1 104 ? 12.581 3.005 -14.233 1.00 78.06 104 ARG A N 1
ATOM 860 C CA . ARG A 1 104 ? 11.734 3.305 -13.072 1.00 78.06 104 ARG A CA 1
ATOM 861 C C . ARG A 1 104 ? 10.375 3.934 -13.391 1.00 78.06 104 ARG A C 1
ATOM 863 O O . ARG A 1 104 ? 9.369 3.542 -12.810 1.00 78.06 104 ARG A O 1
ATOM 870 N N . ALA A 1 105 ? 10.324 4.922 -14.287 1.00 82.44 105 ALA A N 1
ATOM 871 C CA . ALA A 1 105 ? 9.061 5.583 -14.631 1.00 82.44 105 ALA A CA 1
ATOM 872 C C . ALA A 1 105 ? 8.086 4.601 -15.297 1.00 82.44 105 ALA A C 1
ATOM 874 O O . ALA A 1 105 ? 6.900 4.589 -14.973 1.00 82.44 105 ALA A O 1
ATOM 875 N N . LYS A 1 106 ? 8.609 3.734 -16.171 1.00 85.12 106 LYS A N 1
ATOM 876 C CA . LYS A 1 106 ? 7.844 2.663 -16.804 1.00 85.12 106 LYS A CA 1
ATOM 877 C C . LYS A 1 106 ? 7.341 1.658 -15.763 1.00 85.12 106 LYS A C 1
ATOM 879 O O . LYS A 1 106 ? 6.144 1.396 -15.736 1.00 85.12 106 LYS A O 1
ATOM 884 N N . ARG A 1 107 ? 8.202 1.200 -14.846 1.00 85.12 107 ARG A N 1
ATOM 885 C CA . ARG A 1 107 ? 7.804 0.297 -13.750 1.00 85.12 107 ARG A CA 1
ATOM 886 C C . ARG A 1 107 ? 6.740 0.895 -12.841 1.00 85.12 107 ARG A C 1
ATOM 888 O O . ARG A 1 107 ? 5.815 0.193 -12.464 1.00 85.12 107 ARG A O 1
ATOM 895 N N . ILE A 1 108 ? 6.825 2.188 -12.518 1.00 88.50 108 ILE A N 1
ATOM 896 C CA . ILE A 1 108 ? 5.771 2.876 -11.759 1.00 88.50 108 ILE A CA 1
ATOM 897 C C . ILE A 1 108 ? 4.449 2.814 -12.520 1.00 88.50 108 ILE A C 1
ATOM 899 O O . ILE A 1 108 ? 3.426 2.492 -11.928 1.00 88.50 108 ILE A O 1
ATOM 903 N N . VAL A 1 109 ? 4.449 3.107 -13.822 1.00 90.69 109 VAL A N 1
ATOM 904 C CA . VAL A 1 109 ? 3.231 3.044 -14.641 1.00 90.69 109 VAL A CA 1
ATOM 905 C C . VAL A 1 109 ? 2.662 1.623 -14.679 1.00 90.69 109 VAL A C 1
ATOM 907 O O . VAL A 1 109 ? 1.459 1.453 -14.492 1.00 90.69 109 VAL A O 1
ATOM 910 N N . GLU A 1 110 ? 3.508 0.611 -14.864 1.00 90.81 110 GLU A N 1
ATOM 911 C CA . GLU A 1 110 ? 3.106 -0.800 -14.892 1.00 90.81 110 GLU A CA 1
ATOM 912 C C . GLU A 1 110 ? 2.584 -1.279 -13.531 1.00 90.81 110 GLU A C 1
ATOM 914 O O . GLU A 1 110 ? 1.519 -1.890 -13.468 1.00 90.81 110 GLU A O 1
ATOM 919 N N . LEU A 1 111 ? 3.253 -0.915 -12.435 1.00 92.00 111 LEU A N 1
ATOM 920 C CA . LEU A 1 111 ? 2.800 -1.195 -11.074 1.00 92.00 111 LEU A CA 1
ATOM 921 C C . LEU A 1 111 ? 1.444 -0.540 -10.798 1.00 92.00 111 LEU A C 1
ATOM 923 O O . LEU A 1 111 ? 0.530 -1.193 -10.306 1.00 92.00 111 LEU A O 1
ATOM 927 N N . LYS A 1 112 ? 1.270 0.735 -11.157 1.00 94.38 112 LYS A N 1
ATOM 928 C CA . LYS A 1 112 ? -0.023 1.421 -11.020 1.00 94.38 112 LYS A CA 1
ATOM 929 C C . LYS A 1 112 ? -1.114 0.734 -11.840 1.00 94.38 112 LYS A C 1
ATOM 931 O O . LYS A 1 112 ? -2.238 0.599 -11.363 1.00 94.38 112 LYS A O 1
ATOM 936 N N . ALA A 1 113 ? -0.804 0.297 -13.061 1.00 95.12 113 ALA A N 1
ATOM 937 C CA . ALA A 1 113 ? -1.748 -0.429 -13.905 1.00 95.12 113 ALA A CA 1
ATOM 938 C C . ALA A 1 113 ? -2.150 -1.778 -13.284 1.00 95.12 113 ALA A C 1
ATOM 940 O O . ALA A 1 113 ? -3.335 -2.109 -13.285 1.00 95.12 113 ALA A O 1
ATOM 941 N N . LEU A 1 114 ? -1.194 -2.504 -12.696 1.00 95.31 114 LEU A N 1
ATOM 942 C CA . LEU A 1 114 ? -1.446 -3.735 -11.948 1.00 95.31 114 LEU A CA 1
ATOM 943 C C . LEU A 1 114 ? -2.346 -3.489 -10.731 1.00 95.31 114 LEU A C 1
ATOM 945 O O . LEU A 1 114 ? -3.348 -4.169 -10.548 1.00 95.31 114 LEU A O 1
ATOM 949 N N . LEU A 1 115 ? -2.041 -2.486 -9.907 1.00 95.69 115 LEU A N 1
ATOM 950 C CA . LEU A 1 115 ? -2.856 -2.187 -8.724 1.00 95.69 115 LEU A CA 1
ATOM 951 C C . LEU A 1 115 ? -4.287 -1.787 -9.107 1.00 95.69 115 LEU A C 1
ATOM 953 O O . LEU A 1 115 ? -5.245 -2.228 -8.470 1.00 95.69 115 LEU A O 1
ATOM 957 N N . ARG A 1 116 ? -4.449 -1.023 -10.194 1.00 95.69 116 ARG A N 1
ATOM 958 C CA . ARG A 1 116 ? -5.768 -0.674 -10.741 1.00 95.69 116 ARG A CA 1
ATOM 959 C C . ARG A 1 116 ? -6.529 -1.890 -11.255 1.00 95.69 116 ARG A C 1
ATOM 961 O O . ARG A 1 116 ? -7.730 -1.973 -11.011 1.00 95.69 116 ARG A O 1
ATOM 968 N N . SER A 1 117 ? -5.867 -2.835 -11.928 1.00 96.19 117 SER A N 1
ATOM 969 C CA . SER A 1 117 ? -6.537 -4.053 -12.407 1.00 96.19 117 SER A CA 1
ATOM 970 C C . SER A 1 117 ? -7.034 -4.930 -11.251 1.00 96.19 117 SER A C 1
ATOM 972 O O . SER A 1 117 ? -8.079 -5.563 -11.377 1.00 96.19 117 SER A O 1
ATOM 974 N N . LEU A 1 118 ? -6.359 -4.878 -10.099 1.00 94.62 118 LEU A N 1
ATOM 975 C CA . LEU A 1 118 ? -6.774 -5.526 -8.849 1.00 94.62 118 LEU A CA 1
ATOM 976 C C . LEU A 1 118 ? -7.774 -4.695 -8.022 1.00 94.62 118 LEU A C 1
ATOM 978 O O . LEU A 1 118 ? -8.190 -5.114 -6.944 1.00 94.62 118 LEU A O 1
ATOM 982 N N . SER A 1 119 ? -8.170 -3.505 -8.491 1.00 94.19 119 SER A N 1
ATOM 983 C CA . SER A 1 119 ? -9.002 -2.556 -7.731 1.00 94.19 119 SER A CA 1
ATOM 984 C C . SER A 1 119 ? -8.428 -2.200 -6.347 1.00 94.19 119 SER A C 1
ATOM 986 O O . SER A 1 119 ? -9.173 -1.933 -5.397 1.00 94.19 119 SER A O 1
ATOM 988 N N . ILE A 1 120 ? -7.098 -2.199 -6.225 1.00 94.69 120 ILE A N 1
ATOM 989 C CA . ILE A 1 120 ? -6.372 -1.835 -5.008 1.00 94.69 120 ILE A CA 1
ATOM 990 C C . ILE A 1 120 ? -6.125 -0.331 -5.023 1.00 94.69 120 ILE A C 1
ATOM 992 O O . ILE A 1 120 ? -5.562 0.206 -5.974 1.00 94.69 120 ILE A O 1
ATOM 996 N N . ARG A 1 121 ? -6.525 0.351 -3.946 1.00 92.31 121 ARG A N 1
ATOM 997 C CA . ARG A 1 121 ? -6.287 1.788 -3.783 1.00 92.31 121 ARG A CA 1
ATOM 998 C C . ARG A 1 121 ? -4.881 2.049 -3.266 1.00 92.31 121 ARG A C 1
ATOM 1000 O O . ARG A 1 121 ? -4.451 1.442 -2.283 1.00 92.31 121 ARG A O 1
ATOM 1007 N N . PHE A 1 122 ? -4.205 3.008 -3.881 1.00 95.88 122 PHE A N 1
ATOM 1008 C CA . PHE A 1 122 ? -2.851 3.400 -3.509 1.00 95.88 122 PHE A CA 1
ATOM 1009 C C . PHE A 1 122 ? -2.656 4.915 -3.615 1.00 95.88 122 PHE A C 1
ATOM 1011 O O . PHE A 1 122 ? -3.465 5.613 -4.223 1.00 95.88 122 PHE A O 1
ATOM 1018 N N . THR A 1 123 ? -1.577 5.417 -3.017 1.00 96.12 123 THR A N 1
ATOM 1019 C CA . THR A 1 123 ? -1.067 6.778 -3.222 1.00 96.12 123 THR A CA 1
ATOM 1020 C C . THR A 1 123 ? 0.367 6.743 -3.736 1.00 96.12 123 THR A C 1
ATOM 1022 O O . THR A 1 123 ? 1.111 5.785 -3.508 1.00 96.12 123 THR A O 1
ATOM 1025 N N . THR A 1 124 ? 0.762 7.791 -4.458 1.00 92.62 124 THR A N 1
ATOM 1026 C CA . THR A 1 124 ? 2.153 7.989 -4.881 1.00 92.62 124 THR A CA 1
ATOM 1027 C C . THR A 1 124 ? 2.853 8.907 -3.891 1.00 92.62 124 THR A C 1
ATOM 1029 O O . THR A 1 124 ? 2.520 10.083 -3.794 1.00 92.62 124 THR A O 1
ATOM 1032 N N . GLU A 1 125 ? 3.857 8.391 -3.192 1.00 88.69 125 GLU A N 1
ATOM 1033 C CA . GLU A 1 125 ? 4.527 9.093 -2.098 1.00 88.69 125 GLU A CA 1
ATOM 1034 C C . GLU A 1 125 ? 5.994 9.340 -2.462 1.00 88.69 125 GLU A C 1
ATOM 1036 O O . GLU A 1 125 ? 6.919 8.645 -2.033 1.00 88.69 125 GLU A O 1
ATOM 1041 N N . GLY A 1 126 ? 6.220 10.324 -3.333 1.00 83.94 126 GLY A N 1
ATOM 1042 C CA . GLY A 1 126 ? 7.550 10.665 -3.830 1.00 83.94 126 GLY A CA 1
ATOM 1043 C C . GLY A 1 126 ? 8.193 9.507 -4.591 1.00 83.94 126 GLY A C 1
ATOM 1044 O O . GLY A 1 126 ? 8.038 9.404 -5.807 1.00 83.94 126 GLY A O 1
ATOM 1045 N N . ARG A 1 127 ? 8.955 8.658 -3.884 1.00 81.12 127 ARG A N 1
ATOM 1046 C CA . ARG A 1 127 ? 9.700 7.560 -4.506 1.00 81.12 127 ARG A CA 1
ATOM 1047 C C . ARG A 1 127 ? 9.052 6.181 -4.449 1.00 81.12 127 ARG A C 1
ATOM 1049 O O . ARG A 1 127 ? 9.529 5.318 -5.178 1.00 81.12 127 ARG A O 1
ATOM 1056 N N . TYR A 1 128 ? 8.019 5.998 -3.640 1.00 89.88 128 TYR A N 1
ATOM 1057 C CA . TYR A 1 128 ? 7.370 4.711 -3.403 1.00 89.88 128 TYR A CA 1
ATOM 1058 C C . TYR A 1 128 ? 5.872 4.786 -3.708 1.00 89.88 128 TYR A C 1
ATOM 1060 O O . TYR A 1 128 ? 5.280 5.868 -3.759 1.00 89.88 128 TYR A O 1
ATOM 1068 N N . ILE A 1 129 ? 5.270 3.621 -3.932 1.00 94.31 129 ILE A N 1
ATOM 1069 C CA . ILE A 1 129 ? 3.817 3.471 -4.037 1.00 94.31 129 ILE A CA 1
ATOM 1070 C C . ILE A 1 129 ? 3.306 2.934 -2.706 1.00 94.31 129 ILE A C 1
ATOM 1072 O O . ILE A 1 129 ? 3.764 1.886 -2.256 1.00 94.31 129 ILE A O 1
ATOM 1076 N N . ARG A 1 130 ? 2.373 3.650 -2.076 1.00 95.94 130 ARG A N 1
ATOM 1077 C CA . ARG A 1 130 ? 1.768 3.256 -0.804 1.00 95.94 130 ARG A CA 1
ATOM 1078 C C . ARG A 1 130 ? 0.418 2.605 -1.030 1.00 95.94 130 ARG A C 1
ATOM 1080 O O . ARG A 1 130 ? -0.500 3.236 -1.544 1.00 95.94 130 ARG A O 1
ATOM 1087 N N . ILE A 1 131 ? 0.272 1.379 -0.561 1.00 95.75 131 ILE A N 1
ATOM 1088 C CA . ILE A 1 131 ? -0.994 0.656 -0.492 1.00 95.75 131 ILE A CA 1
ATOM 1089 C C . ILE A 1 131 ? -1.545 0.801 0.922 1.00 95.75 131 ILE A C 1
ATOM 1091 O O . ILE A 1 131 ? -0.831 0.601 1.904 1.00 95.75 131 ILE A O 1
ATOM 1095 N N . TRP A 1 132 ? -2.821 1.147 1.037 1.00 95.25 132 TRP A N 1
ATOM 1096 C CA . TRP A 1 132 ? -3.456 1.395 2.328 1.00 95.25 132 TRP A CA 1
ATOM 1097 C C . TRP A 1 132 ? -4.241 0.170 2.780 1.00 95.25 132 TRP A C 1
ATOM 1099 O O . TRP A 1 132 ? -5.137 -0.288 2.077 1.00 95.25 132 TRP A O 1
ATOM 1109 N N . GLY A 1 133 ? -3.935 -0.341 3.971 1.00 94.62 133 GLY A N 1
ATOM 1110 C CA . GLY A 1 133 ? -4.770 -1.332 4.644 1.00 94.62 133 GLY A CA 1
ATOM 1111 C C . GLY A 1 133 ? -5.881 -0.675 5.454 1.00 94.62 133 GLY A C 1
ATOM 1112 O O . GLY A 1 133 ? -7.047 -1.059 5.325 1.00 94.62 133 GLY A O 1
ATOM 1113 N N . TYR A 1 134 ? -5.530 0.371 6.208 1.00 94.31 134 TYR A N 1
ATOM 1114 C CA . TYR A 1 134 ? -6.460 1.201 6.968 1.00 94.31 134 TYR A CA 1
ATOM 1115 C C . TYR A 1 134 ? -6.130 2.686 6.839 1.00 94.31 134 TYR A C 1
ATOM 1117 O O . TYR A 1 134 ? -4.972 3.066 6.708 1.00 94.31 134 TYR A O 1
ATOM 1125 N N . THR A 1 135 ? -7.144 3.538 6.957 1.00 94.62 135 THR A N 1
ATOM 1126 C CA . THR A 1 135 ? -6.960 4.984 7.143 1.00 94.62 135 THR A CA 1
ATOM 1127 C C . THR A 1 135 ? -7.565 5.445 8.456 1.00 94.62 135 THR A C 1
ATOM 1129 O O . THR A 1 135 ? -8.637 4.984 8.856 1.00 94.62 135 THR A O 1
ATOM 1132 N N . ARG A 1 136 ? -6.897 6.404 9.097 1.00 92.75 136 ARG A N 1
ATOM 1133 C CA . ARG A 1 136 ? -7.396 7.094 10.290 1.00 92.75 136 ARG A CA 1
ATOM 1134 C C . ARG A 1 136 ? -8.431 8.165 9.917 1.00 92.75 136 ARG A C 1
ATOM 1136 O O . ARG A 1 136 ? -8.360 8.710 8.814 1.00 92.75 136 ARG A O 1
ATOM 1143 N N . PRO A 1 137 ? -9.364 8.513 10.817 1.00 90.44 137 PRO A N 1
ATOM 1144 C CA . PRO A 1 137 ? -10.279 9.631 10.615 1.00 90.44 137 PRO A CA 1
ATOM 1145 C C . PRO A 1 137 ? -9.530 10.923 10.284 1.00 90.44 137 PRO A C 1
ATOM 1147 O O . PRO A 1 137 ? -8.507 11.232 10.892 1.00 90.44 137 PRO A O 1
ATOM 1150 N N . GLY A 1 138 ? -10.034 11.675 9.307 1.00 86.56 138 GLY A N 1
ATOM 1151 C CA . GLY A 1 138 ? -9.411 12.919 8.845 1.00 86.56 138 GLY A CA 1
ATOM 1152 C C . GLY A 1 138 ? -8.219 12.729 7.901 1.00 86.56 138 GLY A C 1
ATOM 1153 O O . GLY A 1 138 ? -7.841 13.681 7.220 1.00 86.56 138 GLY A O 1
ATOM 1154 N N . ALA A 1 139 ? -7.667 11.516 7.777 1.00 86.88 139 ALA A N 1
ATOM 1155 C CA . ALA A 1 139 ? -6.742 11.216 6.694 1.00 86.88 139 ALA A CA 1
ATOM 1156 C C . ALA A 1 139 ? -7.515 11.215 5.370 1.00 86.88 139 ALA A C 1
ATOM 1158 O O . ALA A 1 139 ? -8.518 10.517 5.218 1.00 86.88 139 ALA A O 1
ATOM 1159 N N . THR A 1 140 ? -7.030 11.983 4.399 1.00 84.12 140 THR A N 1
ATOM 1160 C CA . THR A 1 140 ? -7.611 12.069 3.054 1.00 84.12 140 THR A CA 1
ATOM 1161 C C . THR A 1 140 ? -6.556 11.710 2.009 1.00 84.12 140 THR A C 1
ATOM 1163 O O . THR A 1 140 ? -6.087 12.585 1.279 1.00 84.12 140 THR A O 1
ATOM 1166 N N . PRO A 1 141 ? -6.128 10.431 1.935 1.00 88.25 141 PRO A N 1
ATOM 1167 C CA . PRO A 1 141 ? -5.203 10.016 0.892 1.00 88.25 141 PRO A CA 1
ATOM 1168 C C . PRO A 1 141 ? -5.818 10.302 -0.481 1.00 88.25 141 PRO A C 1
ATOM 1170 O O . PRO A 1 141 ? -6.986 9.989 -0.731 1.00 88.25 141 PRO A O 1
ATOM 1173 N N . GLN A 1 142 ? -5.033 10.899 -1.372 1.00 91.50 142 GLN A N 1
ATOM 1174 C CA . GLN A 1 142 ? -5.445 11.146 -2.751 1.00 91.50 142 GLN A CA 1
ATOM 1175 C C . GLN A 1 142 ? -5.263 9.859 -3.553 1.00 91.50 142 GLN A C 1
ATOM 1177 O O . GLN A 1 142 ? -4.227 9.650 -4.180 1.00 91.50 142 GLN A O 1
ATOM 1182 N N . PHE A 1 143 ? -6.240 8.960 -3.439 1.00 90.88 143 PHE A N 1
ATOM 1183 C CA . PHE A 1 143 ? -6.183 7.653 -4.084 1.00 90.88 143 PHE A CA 1
ATOM 1184 C C . PHE A 1 143 ? -6.173 7.756 -5.614 1.00 90.88 143 PHE A C 1
ATOM 1186 O O . PHE A 1 143 ? -6.894 8.572 -6.193 1.00 90.88 143 PHE A O 1
ATOM 1193 N N . GLU A 1 144 ? -5.392 6.876 -6.238 1.00 89.94 144 GLU A N 1
ATOM 1194 C CA . GLU A 1 144 ? -5.274 6.682 -7.692 1.00 89.94 144 GLU A CA 1
ATOM 1195 C C . GLU A 1 144 ? -5.803 5.324 -8.186 1.00 89.94 144 GLU A C 1
ATOM 1197 O O . GLU A 1 144 ? -6.089 4.443 -7.341 1.00 89.94 144 GLU A O 1
#

Foldseek 3Di:
DDDDPPPPPDDLVVLQPPQPDDDPCLVVLCVVQVKDFQDDPVLVVVCLVLPLLVQFQWKFFDFSPDDPVSRVDTGGPSDRDPRLLRTQKMKGARDDPDDDPPVSVVSVVVSVVSCVVSVFWWADDPGTIMTGRIDGPPDDGPTD